Protein AF-A0AAC9TVY0-F1 (afdb_monomer_lite)

Secondary structure (DSSP, 8-state):
--SSSSHHHHHHHHHHHHHHHHHHHHHHHHHHHHHT-HHHHHHHHHHHHHHHHHHHHHHHHHHHHHHTT-

Organism: NCBI:txid1287055

Sequence (70 aa):
MGFYKDKEEMFRHRAEQSKKQGDRYYALYKQAEEIGDKEETEKNLKLSQKCYQSQKENLEKAEQYKVQSF

Structure (mmCIF, N/CA/C/O backbone):
data_AF-A0AAC9TVY0-F1
#
_entry.id   AF-A0AAC9TVY0-F1
#
loop_
_atom_site.group_PDB
_atom_site.id
_atom_site.type_symbol
_atom_site.label_atom_id
_atom_site.label_alt_id
_atom_site.label_comp_id
_atom_site.label_asym_id
_atom_site.label_entity_id
_atom_site.label_seq_id
_atom_site.pdbx_PDB_ins_code
_atom_site.Cartn_x
_atom_site.Cartn_y
_atom_site.Cartn_z
_atom_site.occupancy
_atom_site.B_iso_or_equiv
_atom_site.auth_seq_id
_atom_site.auth_comp_id
_atom_site.auth_asym_id
_atom_site.auth_atom_id
_atom_site.pdbx_PDB_model_num
ATOM 1 N N . MET A 1 1 ? 5.262 -21.668 -20.172 1.00 43.16 1 MET A N 1
ATOM 2 C CA . MET A 1 1 ? 6.433 -20.859 -19.771 1.00 43.16 1 MET A CA 1
ATOM 3 C C . MET A 1 1 ? 6.078 -19.394 -19.970 1.00 43.16 1 MET A C 1
ATOM 5 O O . MET A 1 1 ? 5.558 -19.081 -21.027 1.00 43.16 1 MET A O 1
ATOM 9 N N . GLY A 1 2 ? 6.308 -18.560 -18.948 1.00 49.41 2 GLY A N 1
ATOM 10 C CA . GLY A 1 2 ? 6.256 -17.091 -18.999 1.00 49.41 2 GLY A CA 1
ATOM 11 C C . GLY A 1 2 ? 4.870 -16.455 -19.155 1.00 49.41 2 GLY A C 1
ATOM 12 O O . GLY A 1 2 ? 4.498 -16.091 -20.256 1.00 49.41 2 GLY A O 1
ATOM 13 N N . PHE A 1 3 ? 4.129 -16.239 -18.060 1.00 59.94 3 PHE A N 1
ATOM 14 C CA . PHE A 1 3 ? 2.900 -15.415 -18.070 1.00 59.94 3 PHE A CA 1
ATOM 15 C C . PHE A 1 3 ? 3.151 -13.920 -18.376 1.00 59.94 3 PHE A C 1
ATOM 17 O O . PHE A 1 3 ? 2.201 -13.149 -18.415 1.00 59.94 3 PHE A O 1
ATOM 24 N N . TYR A 1 4 ? 4.406 -13.511 -18.583 1.00 62.72 4 TYR A N 1
ATOM 25 C CA . TYR A 1 4 ? 4.814 -12.132 -18.846 1.00 62.72 4 TYR A CA 1
ATOM 26 C C . TYR A 1 4 ? 5.885 -12.129 -19.935 1.00 62.72 4 TYR A C 1
ATOM 28 O O . TYR A 1 4 ? 6.802 -12.955 -19.884 1.00 62.72 4 TYR A O 1
ATOM 36 N N . LYS A 1 5 ? 5.743 -11.221 -20.901 1.00 65.69 5 LYS A N 1
ATOM 37 C CA . LYS A 1 5 ? 6.613 -11.070 -22.070 1.00 65.69 5 LYS A CA 1
ATOM 38 C C . LYS A 1 5 ? 7.982 -10.526 -21.665 1.00 65.69 5 LYS A C 1
ATOM 40 O O . LYS A 1 5 ? 8.984 -11.033 -22.146 1.00 65.69 5 LYS A O 1
ATOM 45 N N . ASP A 1 6 ? 8.004 -9.611 -20.690 1.00 77.69 6 ASP A N 1
ATOM 46 C CA . ASP A 1 6 ? 9.214 -8.999 -20.136 1.00 77.69 6 ASP A CA 1
ATOM 47 C C . ASP A 1 6 ? 9.120 -8.786 -18.615 1.00 77.69 6 ASP A C 1
ATOM 49 O O . ASP A 1 6 ? 8.035 -8.754 -18.022 1.00 77.69 6 ASP A O 1
ATOM 53 N N . LYS A 1 7 ? 10.275 -8.612 -17.953 1.00 79.31 7 LYS A N 1
ATOM 54 C CA . LYS A 1 7 ? 10.326 -8.319 -16.506 1.00 79.31 7 LYS A CA 1
ATOM 55 C C . LYS A 1 7 ? 9.567 -7.031 -16.168 1.00 79.31 7 LYS A C 1
ATOM 57 O O . LYS A 1 7 ? 8.897 -6.997 -15.140 1.00 79.31 7 LYS A O 1
ATOM 62 N N . GLU A 1 8 ? 9.610 -6.021 -17.041 1.00 85.25 8 GLU A N 1
ATOM 63 C CA . GLU A 1 8 ? 8.812 -4.793 -16.904 1.00 85.25 8 GLU A CA 1
ATOM 64 C C . GLU A 1 8 ? 7.314 -5.107 -16.766 1.00 85.25 8 GLU A C 1
ATOM 66 O O . GLU A 1 8 ? 6.663 -4.634 -15.834 1.00 85.25 8 GLU A O 1
ATOM 71 N N . GLU A 1 9 ? 6.770 -5.938 -17.656 1.00 85.12 9 GLU A N 1
ATOM 72 C CA . GLU A 1 9 ? 5.350 -6.294 -17.674 1.00 85.12 9 GLU A CA 1
ATOM 73 C C . GLU A 1 9 ? 4.945 -7.062 -16.406 1.00 85.12 9 GLU A C 1
ATOM 75 O O . GLU A 1 9 ? 3.909 -6.771 -15.804 1.00 85.12 9 GLU A O 1
ATOM 80 N N . MET A 1 10 ? 5.804 -7.969 -15.924 1.00 86.94 10 MET A N 1
ATOM 81 C CA . MET A 1 10 ? 5.596 -8.653 -14.643 1.00 86.94 10 MET A CA 1
ATOM 82 C C . MET A 1 10 ? 5.486 -7.655 -13.481 1.00 86.94 10 MET A C 1
ATOM 84 O O . MET A 1 10 ? 4.599 -7.783 -12.632 1.00 86.94 10 MET A O 1
ATOM 88 N N . PHE A 1 11 ? 6.387 -6.672 -13.413 1.00 88.38 11 PHE A N 1
ATOM 89 C CA . PHE A 1 11 ? 6.380 -5.676 -12.344 1.00 88.38 11 PHE A CA 1
ATOM 90 C C . PHE A 1 11 ? 5.188 -4.721 -12.450 1.00 88.38 11 PHE A C 1
ATOM 92 O O . PHE A 1 11 ? 4.560 -4.439 -11.429 1.00 88.38 11 PHE A O 1
ATOM 99 N N . ARG A 1 12 ? 4.788 -4.311 -13.660 1.00 88.06 12 ARG A N 1
ATOM 100 C CA . ARG A 1 12 ? 3.552 -3.538 -13.876 1.00 88.06 12 ARG A CA 1
ATOM 101 C C . ARG A 1 12 ? 2.318 -4.296 -13.398 1.00 88.06 12 ARG A C 1
ATOM 103 O O . ARG A 1 12 ? 1.528 -3.746 -12.635 1.00 88.06 12 ARG A O 1
ATOM 110 N N . HIS A 1 13 ? 2.190 -5.573 -13.750 1.00 89.94 13 HIS A N 1
ATOM 111 C CA . HIS A 1 13 ? 1.076 -6.390 -13.273 1.00 89.94 13 HIS A CA 1
ATOM 112 C C . HIS A 1 13 ? 1.065 -6.538 -11.751 1.00 89.94 13 HIS A C 1
ATOM 114 O O . HIS A 1 13 ? 0.007 -6.442 -11.128 1.00 89.94 13 HIS A O 1
ATOM 120 N N . ARG A 1 14 ? 2.231 -6.723 -11.121 1.00 89.19 14 ARG A N 1
ATOM 121 C CA . ARG A 1 14 ? 2.326 -6.740 -9.653 1.00 89.19 14 ARG A CA 1
ATOM 122 C C . ARG A 1 14 ? 1.910 -5.405 -9.045 1.00 89.19 14 ARG A C 1
ATOM 124 O O . ARG A 1 14 ? 1.166 -5.410 -8.069 1.00 89.19 14 ARG A O 1
ATOM 131 N N . ALA A 1 15 ? 2.319 -4.284 -9.637 1.00 91.44 15 ALA A N 1
ATOM 132 C CA . ALA A 1 15 ? 1.901 -2.959 -9.195 1.00 91.44 15 ALA A CA 1
ATOM 133 C C . ALA A 1 15 ? 0.378 -2.779 -9.282 1.00 91.44 15 ALA A C 1
ATOM 135 O O . ALA A 1 15 ? -0.238 -2.305 -8.330 1.00 91.44 15 ALA A O 1
ATOM 136 N N . GLU A 1 16 ? -0.255 -3.210 -10.374 1.00 93.12 16 GLU A N 1
ATOM 137 C CA . GLU A 1 16 ? -1.715 -3.155 -10.521 1.00 93.12 16 GLU A CA 1
ATOM 138 C C . GLU A 1 16 ? -2.450 -4.011 -9.485 1.00 93.12 16 GLU A C 1
ATOM 140 O O . GLU A 1 16 ? -3.459 -3.576 -8.927 1.00 93.12 16 GLU A O 1
ATOM 145 N N . GLN A 1 17 ? -1.948 -5.216 -9.201 1.00 93.00 17 GLN A N 1
ATOM 146 C CA . GLN A 1 17 ? -2.511 -6.079 -8.160 1.00 93.00 17 GLN A CA 1
ATOM 147 C C . GLN A 1 17 ? -2.364 -5.435 -6.777 1.00 93.00 17 GLN A C 1
ATOM 149 O O . GLN A 1 17 ? -3.337 -5.366 -6.027 1.00 93.00 17 GLN A O 1
ATOM 154 N N . SER A 1 18 ? -1.184 -4.885 -6.465 1.00 92.88 18 SER A N 1
ATOM 155 C CA . SER A 1 18 ? -0.948 -4.149 -5.219 1.00 92.88 18 SER A CA 1
ATOM 156 C C . SER A 1 18 ? -1.861 -2.930 -5.091 1.00 92.88 18 SER A C 1
ATOM 158 O O . SER A 1 18 ? -2.411 -2.713 -4.016 1.00 92.88 18 SER A O 1
ATOM 160 N N . LYS A 1 19 ? -2.104 -2.186 -6.179 1.00 92.12 19 LYS A N 1
ATOM 161 C CA . LYS A 1 19 ? -3.059 -1.070 -6.195 1.00 92.12 19 LYS A CA 1
ATOM 162 C C . LYS A 1 19 ? -4.474 -1.542 -5.866 1.00 92.12 19 LYS A C 1
ATOM 164 O O . LYS A 1 19 ? -5.072 -1.043 -4.922 1.00 92.12 19 LYS A O 1
ATOM 169 N N . LYS A 1 20 ? -4.980 -2.550 -6.588 1.00 94.19 20 LYS A N 1
ATOM 170 C CA . LYS A 1 20 ? -6.324 -3.113 -6.362 1.00 94.19 20 LYS A CA 1
ATOM 171 C C . LYS A 1 20 ? -6.499 -3.604 -4.928 1.00 94.19 20 LYS A C 1
ATOM 173 O O . LYS A 1 20 ? -7.573 -3.466 -4.350 1.00 94.19 20 LYS A O 1
ATOM 178 N N . GLN A 1 21 ? -5.455 -4.197 -4.360 1.00 93.69 21 GLN A N 1
ATOM 179 C CA . GLN A 1 21 ? -5.485 -4.684 -2.990 1.00 93.69 21 GLN A CA 1
ATOM 180 C C . GLN A 1 21 ? -5.417 -3.539 -1.969 1.00 93.69 21 GLN A C 1
ATOM 182 O O . GLN A 1 21 ? -6.148 -3.572 -0.983 1.00 93.69 21 GL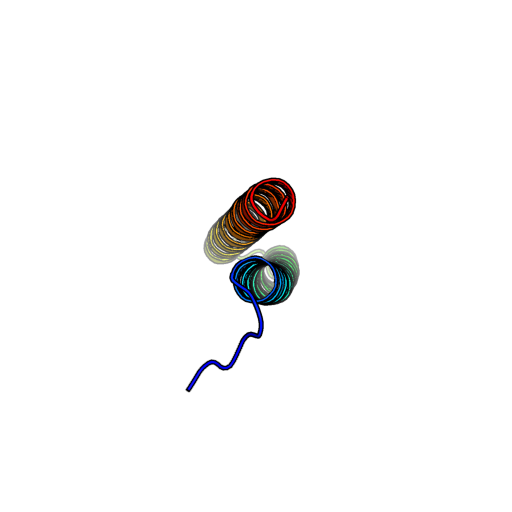N A O 1
ATOM 187 N N . GLY A 1 22 ? -4.631 -2.494 -2.245 1.00 93.06 22 GLY A N 1
ATOM 188 C CA . GLY A 1 22 ? -4.618 -1.253 -1.470 1.00 93.06 22 GLY A CA 1
ATOM 189 C C . GLY A 1 22 ? -5.980 -0.564 -1.452 1.00 93.06 22 GLY A C 1
ATOM 190 O O . GLY A 1 22 ? -6.481 -0.258 -0.375 1.00 93.06 22 GLY A O 1
ATOM 191 N N . ASP A 1 23 ? -6.623 -0.434 -2.615 1.00 94.75 23 ASP A N 1
ATOM 192 C CA . ASP A 1 23 ? -7.956 0.167 -2.759 1.00 94.75 23 ASP A CA 1
ATOM 193 C C . ASP A 1 23 ? -9.020 -0.620 -1.971 1.00 94.75 23 ASP A C 1
ATOM 195 O O . ASP A 1 23 ? -9.880 -0.030 -1.319 1.00 94.75 23 ASP A O 1
ATOM 199 N N . ARG A 1 24 ? -8.932 -1.960 -1.957 1.00 95.06 24 ARG A N 1
ATOM 200 C CA . ARG A 1 24 ? -9.810 -2.811 -1.132 1.00 95.06 24 ARG A CA 1
ATOM 201 C C . ARG A 1 24 ? -9.614 -2.563 0.361 1.00 95.06 24 ARG A C 1
ATOM 203 O O . ARG A 1 24 ? -10.598 -2.397 1.073 1.00 95.06 24 ARG A O 1
ATOM 210 N N . TYR A 1 25 ? -8.369 -2.528 0.839 1.00 94.00 25 TYR A N 1
ATOM 211 C CA . TYR A 1 25 ? -8.096 -2.237 2.248 1.00 94.00 25 TYR A CA 1
ATOM 212 C C . TYR A 1 25 ? -8.500 -0.813 2.629 1.00 94.00 25 TYR A C 1
ATOM 214 O O . TYR A 1 25 ? -8.979 -0.599 3.735 1.00 94.00 25 TYR A O 1
ATOM 222 N N . TYR A 1 26 ? -8.373 0.149 1.716 1.00 92.81 26 TYR A N 1
ATOM 223 C CA . TYR A 1 26 ? -8.828 1.515 1.952 1.00 92.81 26 TYR A CA 1
ATOM 224 C C . TYR A 1 26 ? -10.359 1.606 2.059 1.00 92.81 26 TYR A C 1
ATOM 226 O O . TYR A 1 26 ? -10.877 2.298 2.933 1.00 92.81 26 TYR A O 1
ATOM 234 N N . ALA A 1 27 ? -11.095 0.858 1.232 1.00 95.12 27 ALA A N 1
ATOM 235 C CA . ALA A 1 27 ? -12.549 0.751 1.356 1.00 95.12 27 ALA A CA 1
ATOM 236 C C . ALA A 1 27 ? -12.967 0.109 2.692 1.00 95.12 27 ALA A C 1
ATOM 238 O O . ALA A 1 27 ? -13.878 0.605 3.349 1.00 95.12 27 ALA A O 1
ATOM 239 N N . LEU A 1 28 ? -12.264 -0.942 3.132 1.00 93.12 28 LEU A N 1
ATOM 240 C CA . LEU A 1 28 ? -12.487 -1.563 4.445 1.00 93.12 28 LEU A CA 1
ATOM 241 C C . LEU A 1 28 ? -12.131 -0.623 5.604 1.00 93.12 28 LEU A C 1
ATOM 243 O O . LEU A 1 28 ? -12.820 -0.615 6.615 1.00 93.12 28 LEU A O 1
ATOM 247 N N . TYR A 1 29 ? -11.089 0.199 5.453 1.00 93.50 29 TYR A N 1
ATOM 248 C CA . TYR A 1 29 ? -10.766 1.266 6.401 1.00 93.50 29 TYR A CA 1
ATOM 249 C C . TYR A 1 29 ? -11.932 2.247 6.536 1.00 93.50 29 TYR A C 1
ATOM 251 O O . TYR A 1 29 ? -12.322 2.550 7.655 1.00 93.50 29 TYR A O 1
ATOM 259 N N . LYS A 1 30 ? -12.536 2.679 5.422 1.00 93.00 30 LYS A N 1
ATOM 260 C CA . LYS A 1 30 ? -13.708 3.563 5.455 1.00 93.00 30 LYS A CA 1
ATOM 261 C C . LYS A 1 30 ? -14.918 2.926 6.127 1.00 93.00 30 LYS A C 1
ATOM 263 O O . LYS A 1 30 ? -15.554 3.583 6.938 1.00 93.00 30 LYS A O 1
ATOM 268 N N . GLN A 1 31 ? -15.178 1.648 5.868 1.00 93.31 31 GLN A N 1
ATOM 269 C CA . GLN A 1 31 ? -16.251 0.923 6.553 1.00 93.31 31 GLN A CA 1
ATOM 270 C C . GLN A 1 31 ? -15.989 0.782 8.061 1.00 93.31 31 GLN A C 1
ATOM 272 O O . GLN A 1 31 ? -16.892 0.988 8.866 1.00 93.31 31 GLN A O 1
ATOM 277 N N . ALA A 1 32 ? -14.754 0.470 8.462 1.00 92.31 32 ALA A N 1
ATOM 278 C CA . ALA A 1 32 ? -14.382 0.376 9.874 1.00 92.31 32 ALA A CA 1
ATOM 279 C C . ALA A 1 32 ? -14.456 1.742 10.583 1.00 92.31 32 ALA A C 1
ATOM 281 O O . ALA A 1 32 ? -14.913 1.820 11.724 1.00 92.31 32 ALA A O 1
ATOM 282 N N . GLU A 1 33 ? -14.077 2.818 9.884 1.00 92.19 33 GLU A N 1
ATOM 283 C CA . GLU A 1 33 ? -14.178 4.201 10.360 1.00 92.19 33 GLU A CA 1
ATOM 284 C C . GLU A 1 33 ? -15.646 4.589 10.610 1.00 92.19 33 GLU A C 1
ATOM 286 O O . GLU A 1 33 ? -15.953 5.181 11.643 1.00 92.19 33 GLU A O 1
ATOM 291 N N . GLU A 1 34 ? -16.564 4.192 9.719 1.00 92.50 34 GLU A N 1
ATOM 292 C CA . GLU A 1 34 ? -18.011 4.420 9.861 1.00 92.50 34 GLU A CA 1
ATOM 293 C C . GLU A 1 34 ? -18.628 3.657 11.043 1.00 92.50 34 GLU A C 1
ATOM 295 O O . GLU A 1 34 ? -19.520 4.174 11.716 1.00 92.50 34 GLU A O 1
ATOM 300 N N . ILE A 1 35 ? -18.149 2.441 11.319 1.00 92.50 35 ILE A N 1
ATOM 301 C CA . ILE A 1 35 ? -18.623 1.604 12.434 1.00 92.50 35 ILE A CA 1
ATOM 302 C C . ILE A 1 35 ? -17.981 2.035 13.771 1.00 92.50 35 ILE A C 1
ATOM 304 O O . ILE A 1 35 ? -18.480 1.699 14.845 1.00 92.50 35 ILE A O 1
ATOM 308 N N . GLY A 1 36 ? -16.900 2.821 13.725 1.00 90.94 36 GLY A N 1
ATOM 309 C CA . GLY A 1 36 ? -16.156 3.276 14.900 1.00 90.94 36 GLY A CA 1
ATOM 310 C C . GLY A 1 36 ? -15.172 2.241 15.457 1.00 90.94 36 GLY A C 1
ATOM 311 O O . GLY A 1 36 ? -14.692 2.401 16.584 1.00 90.94 36 GLY A O 1
ATOM 312 N N . ASP A 1 37 ? -14.846 1.198 14.687 1.00 91.56 37 ASP A N 1
ATOM 313 C CA . ASP A 1 37 ? -13.877 0.173 15.079 1.00 91.56 37 ASP A CA 1
ATOM 314 C C . ASP A 1 37 ? -12.449 0.664 14.820 1.00 91.56 37 ASP A C 1
ATOM 316 O O . ASP A 1 37 ? -11.903 0.548 13.720 1.00 91.56 37 ASP A O 1
ATOM 320 N N . LYS A 1 38 ? -11.830 1.246 15.849 1.00 90.19 38 LYS A N 1
ATOM 321 C CA . LYS A 1 38 ? -10.488 1.837 15.758 1.00 90.19 38 LYS A CA 1
ATOM 322 C C . LYS A 1 38 ? -9.395 0.814 15.445 1.00 90.19 38 LYS A C 1
ATOM 324 O O . LYS A 1 38 ? -8.444 1.158 14.746 1.00 90.19 38 LYS A O 1
ATOM 329 N N . GLU A 1 39 ? -9.519 -0.417 15.936 1.00 91.81 39 GLU A N 1
ATOM 330 C CA . GLU A 1 39 ? -8.494 -1.447 15.748 1.00 91.81 39 GLU A CA 1
ATOM 331 C C . GLU A 1 39 ? -8.490 -1.932 14.295 1.00 91.81 39 GLU A C 1
ATOM 333 O O . GLU A 1 39 ? -7.442 -1.994 13.641 1.00 91.81 39 GLU A O 1
ATOM 338 N N . GLU A 1 40 ? -9.677 -2.188 13.747 1.00 90.06 40 GLU A N 1
ATOM 339 C CA . GLU A 1 40 ? -9.832 -2.588 12.353 1.00 90.06 40 GLU A CA 1
ATOM 340 C C . GLU A 1 40 ? -9.518 -1.431 11.390 1.00 90.06 40 GLU A C 1
ATOM 342 O O . GLU A 1 40 ? -8.883 -1.637 10.351 1.00 90.06 40 GLU A O 1
ATOM 347 N N . THR A 1 41 ? -9.846 -0.196 11.777 1.00 91.75 41 THR A N 1
ATOM 348 C CA . THR A 1 41 ? -9.486 1.033 11.055 1.00 91.75 41 THR A CA 1
ATOM 349 C C . THR A 1 41 ? -7.966 1.174 10.912 1.00 91.75 41 THR A C 1
ATOM 351 O O . THR A 1 41 ? -7.457 1.280 9.793 1.00 91.75 41 THR A O 1
ATOM 354 N N . GLU A 1 42 ? -7.204 1.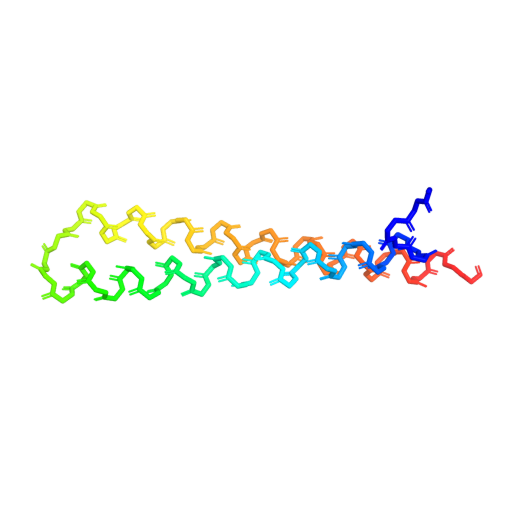126 12.011 1.00 93.88 42 GLU A N 1
ATOM 355 C CA . GLU A 1 42 ? -5.739 1.246 11.962 1.00 93.88 42 GLU A CA 1
ATOM 356 C C . GLU A 1 42 ? -5.089 0.098 11.183 1.00 93.88 42 GLU A C 1
ATOM 358 O O . GLU A 1 42 ? -4.171 0.314 10.380 1.00 93.88 42 GLU A O 1
ATOM 363 N N . LYS A 1 43 ? -5.590 -1.127 11.368 1.00 94.81 43 LYS A N 1
ATOM 364 C CA . LYS A 1 43 ? -5.110 -2.309 10.649 1.00 94.81 43 LYS A CA 1
ATOM 365 C C . LYS A 1 43 ? -5.322 -2.173 9.142 1.00 94.81 43 LYS A C 1
ATOM 367 O O . LYS A 1 43 ? -4.375 -2.372 8.376 1.00 94.81 43 LYS A O 1
ATOM 372 N N . ASN A 1 44 ? -6.527 -1.810 8.709 1.00 93.50 44 ASN A N 1
ATOM 373 C CA . ASN A 1 44 ? -6.865 -1.655 7.294 1.00 93.50 44 ASN A CA 1
ATOM 374 C C . ASN A 1 44 ? -6.118 -0.479 6.656 1.00 93.50 44 ASN A C 1
ATOM 376 O O . ASN A 1 44 ? -5.593 -0.612 5.547 1.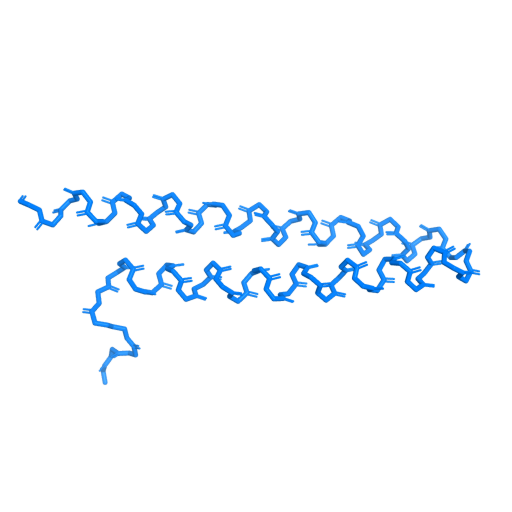00 93.50 44 ASN A O 1
ATOM 380 N N . LEU A 1 45 ? -5.955 0.631 7.382 1.00 93.69 45 LEU A N 1
ATOM 381 C CA . LEU A 1 45 ? -5.141 1.755 6.928 1.00 93.69 45 LEU A CA 1
ATOM 382 C C . LEU A 1 45 ? -3.685 1.327 6.706 1.00 93.69 45 LEU A C 1
ATOM 384 O O . LEU A 1 45 ? -3.139 1.542 5.623 1.00 93.69 45 LEU A O 1
ATOM 388 N N . LYS A 1 46 ? -3.073 0.642 7.678 1.00 95.31 46 LYS A N 1
ATOM 389 C CA . LYS A 1 46 ? -1.690 0.153 7.573 1.00 95.31 46 LYS A CA 1
ATOM 390 C C . LYS A 1 46 ? -1.508 -0.838 6.420 1.00 95.31 46 LYS A C 1
ATOM 392 O O . LYS A 1 46 ? -0.501 -0.785 5.710 1.00 95.31 46 LYS A O 1
ATOM 397 N N . LEU A 1 47 ? -2.478 -1.728 6.205 1.00 93.62 47 LEU A N 1
ATOM 398 C CA . LEU A 1 47 ? -2.465 -2.672 5.086 1.00 93.62 47 LEU A CA 1
ATOM 399 C C . LEU A 1 47 ? -2.580 -1.954 3.735 1.00 93.62 47 LEU A C 1
ATOM 401 O O . LEU A 1 47 ? -1.794 -2.250 2.834 1.00 93.62 47 LEU A O 1
ATOM 405 N N . SER A 1 48 ? -3.474 -0.967 3.608 1.00 93.88 48 SER A N 1
ATOM 406 C CA . SER A 1 48 ? -3.598 -0.165 2.381 1.00 93.88 48 SER A CA 1
ATOM 407 C C . SER A 1 48 ? -2.303 0.588 2.057 1.00 93.88 48 SER A C 1
ATOM 409 O O . SER A 1 48 ? -1.810 0.509 0.932 1.00 93.88 48 SER A O 1
ATOM 411 N N . GLN A 1 49 ? -1.680 1.221 3.056 1.00 93.75 49 GLN A N 1
ATOM 412 C CA . GLN A 1 49 ? -0.408 1.927 2.903 1.00 93.75 49 GLN A CA 1
ATOM 413 C C . GLN A 1 49 ? 0.710 0.990 2.440 1.00 93.75 49 GLN A C 1
ATOM 415 O O . GLN A 1 49 ? 1.435 1.319 1.501 1.00 93.75 49 GLN A O 1
ATOM 420 N N . LYS A 1 50 ? 0.816 -0.206 3.035 1.00 95.06 50 LYS A N 1
ATOM 421 C CA . LYS A 1 50 ? 1.803 -1.214 2.624 1.00 95.06 50 LYS A CA 1
ATOM 422 C C . LYS A 1 50 ? 1.586 -1.658 1.175 1.00 95.06 50 LYS A C 1
ATOM 424 O O . LYS A 1 50 ? 2.548 -1.787 0.421 1.00 95.06 50 LYS A O 1
ATO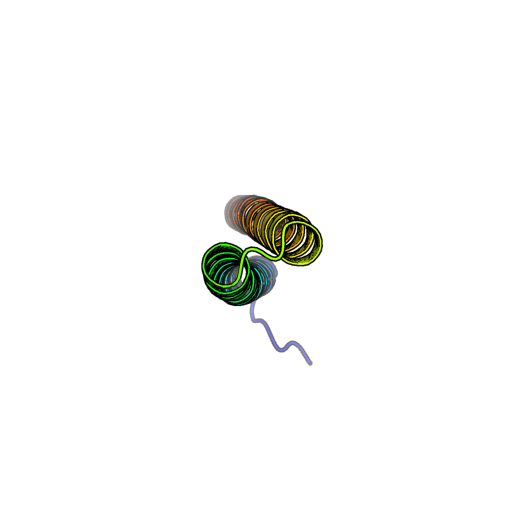M 429 N N . CYS A 1 51 ? 0.334 -1.855 0.768 1.00 92.62 51 CYS A N 1
ATOM 430 C CA . CYS A 1 51 ? -0.009 -2.191 -0.611 1.00 92.62 51 CYS A CA 1
ATOM 431 C C . CYS A 1 51 ? 0.367 -1.070 -1.592 1.00 92.62 51 CYS A C 1
ATOM 433 O O . CYS A 1 51 ? 0.978 -1.353 -2.622 1.00 92.62 51 CYS A O 1
ATOM 435 N N . TYR A 1 52 ? 0.091 0.196 -1.267 1.00 92.94 52 TYR A N 1
ATOM 436 C CA . TYR A 1 52 ? 0.503 1.328 -2.105 1.00 92.94 52 TYR A CA 1
ATOM 437 C C . TYR A 1 52 ? 2.024 1.513 -2.150 1.00 92.94 52 TYR A C 1
ATOM 439 O O . TYR A 1 52 ? 2.570 1.887 -3.188 1.00 92.94 52 TYR A O 1
ATOM 447 N N . GLN A 1 53 ? 2.733 1.206 -1.064 1.00 94.50 53 GLN A N 1
ATOM 448 C CA . GLN A 1 53 ? 4.193 1.201 -1.068 1.00 94.50 53 GLN A CA 1
ATOM 449 C C 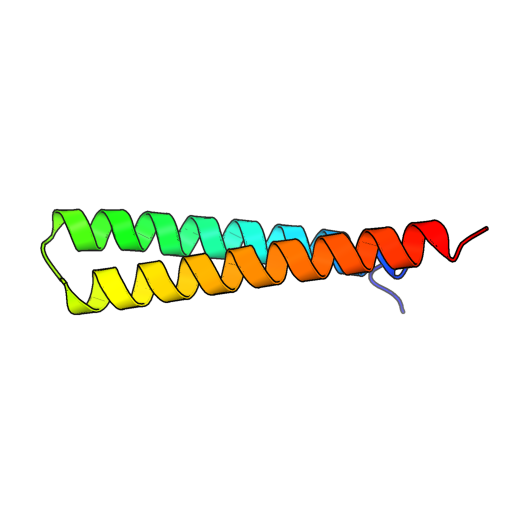. GLN A 1 53 ? 4.740 0.114 -2.001 1.00 94.50 53 GLN A C 1
ATOM 451 O O . GLN A 1 53 ? 5.543 0.415 -2.881 1.00 94.50 53 GLN A O 1
ATOM 456 N N . SER A 1 54 ? 4.229 -1.119 -1.911 1.00 91.69 54 SER A N 1
ATOM 457 C CA . SER A 1 54 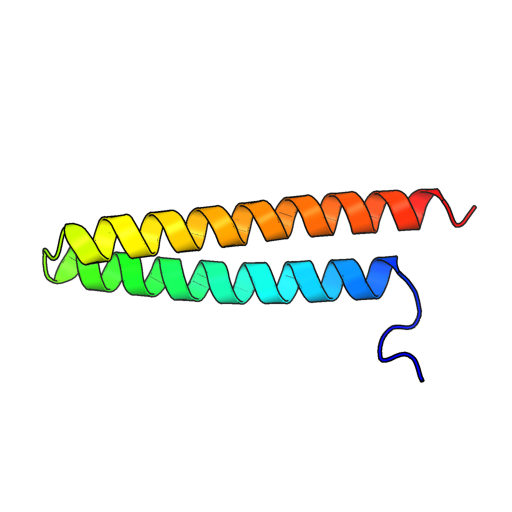? 4.589 -2.182 -2.858 1.00 91.69 54 SER A CA 1
ATOM 458 C C . SER A 1 54 ? 4.205 -1.852 -4.302 1.00 91.69 54 SER A C 1
ATOM 460 O O . SER A 1 54 ? 4.925 -2.238 -5.220 1.00 91.69 54 SER A O 1
ATOM 462 N N . GLN A 1 55 ? 3.107 -1.125 -4.540 1.00 92.81 55 GLN A N 1
ATOM 463 C CA . GLN A 1 55 ? 2.781 -0.627 -5.877 1.00 92.81 55 GLN A CA 1
ATOM 464 C C . GLN A 1 55 ? 3.901 0.275 -6.409 1.00 92.81 55 GLN A C 1
ATOM 466 O O . GLN A 1 55 ? 4.361 0.053 -7.527 1.00 92.81 55 GLN A O 1
ATOM 471 N N . LYS A 1 56 ? 4.350 1.260 -5.622 1.00 92.81 56 LYS A N 1
ATOM 472 C CA . LYS A 1 56 ? 5.423 2.184 -6.022 1.00 92.81 56 LYS A CA 1
ATOM 473 C C . LYS A 1 56 ? 6.735 1.452 -6.293 1.00 92.81 56 LYS A C 1
ATOM 475 O O . LYS A 1 56 ? 7.300 1.624 -7.364 1.00 92.81 56 LYS A O 1
ATOM 480 N N . GLU A 1 57 ? 7.155 0.562 -5.396 1.00 93.12 57 GLU A N 1
ATOM 481 C CA . GLU A 1 57 ? 8.380 -0.233 -5.576 1.00 93.12 57 GLU A CA 1
ATOM 482 C C . GLU A 1 57 ? 8.334 -1.111 -6.834 1.00 93.12 57 GLU A C 1
ATOM 484 O O . GLU A 1 57 ? 9.341 -1.302 -7.516 1.00 93.12 57 GLU A O 1
ATOM 489 N N . ASN A 1 58 ? 7.167 -1.677 -7.153 1.00 90.56 58 ASN A N 1
ATOM 490 C CA . ASN A 1 58 ? 6.994 -2.455 -8.375 1.00 90.56 58 ASN A CA 1
ATOM 491 C C . ASN A 1 58 ? 7.023 -1.558 -9.623 1.00 90.56 58 ASN A C 1
ATOM 493 O O . ASN A 1 58 ? 7.599 -1.964 -10.625 1.00 90.56 58 ASN A O 1
ATOM 497 N N . LEU A 1 59 ? 6.467 -0.343 -9.576 1.00 90.62 59 LEU A N 1
ATOM 498 C CA . LEU A 1 59 ? 6.567 0.610 -10.688 1.00 90.62 59 LEU A CA 1
ATOM 499 C C . LEU A 1 59 ? 8.009 1.076 -10.914 1.00 90.62 59 LEU A C 1
ATOM 501 O O . LEU A 1 59 ? 8.467 1.051 -12.051 1.00 90.62 59 LEU A O 1
ATOM 505 N N . GLU A 1 60 ? 8.749 1.400 -9.853 1.00 91.94 60 GLU A N 1
ATOM 506 C CA . GLU A 1 60 ? 10.169 1.767 -9.951 1.00 91.94 60 GLU A CA 1
ATOM 507 C C . GLU A 1 60 ? 10.998 0.632 -10.558 1.00 91.94 60 GLU A C 1
ATOM 509 O O . GLU A 1 60 ? 11.808 0.854 -11.456 1.00 91.94 60 GLU A O 1
ATOM 514 N N . LYS A 1 61 ? 10.760 -0.615 -10.129 1.00 88.88 61 LYS A N 1
ATOM 515 C CA . LYS A 1 61 ? 11.403 -1.785 -10.742 1.00 88.88 61 LYS A CA 1
ATOM 516 C C . LYS A 1 61 ? 11.018 -1.919 -12.211 1.00 88.88 61 LYS A C 1
ATOM 518 O O . LYS A 1 61 ? 11.894 -2.162 -13.035 1.00 88.88 61 LYS A O 1
ATOM 523 N N . ALA A 1 62 ? 9.743 -1.746 -12.559 1.00 88.06 62 ALA A N 1
ATOM 524 C CA . ALA A 1 62 ? 9.299 -1.793 -13.949 1.00 88.06 62 ALA A CA 1
ATOM 525 C C . ALA A 1 62 ? 10.039 -0.755 -14.813 1.00 88.06 62 ALA A C 1
ATOM 527 O O . ALA A 1 62 ? 10.534 -1.098 -15.884 1.00 88.06 62 ALA A O 1
ATOM 528 N N . GLU A 1 63 ? 10.189 0.476 -14.320 1.00 86.31 63 GLU A N 1
ATOM 529 C CA . GLU A 1 63 ? 10.948 1.530 -15.000 1.00 86.31 63 GLU A CA 1
ATOM 530 C C . GLU A 1 63 ? 12.441 1.201 -15.120 1.00 86.31 63 GLU A C 1
ATOM 532 O O . GLU A 1 63 ? 13.020 1.392 -16.187 1.00 86.31 63 GLU A O 1
ATOM 537 N N . GLN A 1 64 ? 13.064 0.632 -14.084 1.00 86.31 64 GLN A N 1
ATOM 538 C CA . GLN A 1 64 ? 14.462 0.188 -14.151 1.00 86.31 64 GLN A CA 1
ATOM 539 C C . GLN A 1 64 ? 14.685 -0.864 -15.248 1.00 86.31 64 GLN A C 1
ATOM 541 O O . GLN A 1 64 ? 15.651 -0.769 -16.005 1.00 86.31 64 GLN A O 1
ATOM 546 N N . TYR A 1 65 ? 13.781 -1.840 -15.379 1.00 81.19 65 TYR A N 1
ATOM 547 C CA . TYR A 1 65 ? 13.870 -2.856 -16.436 1.00 81.19 65 TYR A CA 1
ATOM 548 C C . TYR A 1 65 ? 13.564 -2.296 -17.832 1.00 81.19 65 TYR A C 1
ATOM 550 O O . TYR A 1 65 ? 14.145 -2.768 -18.812 1.00 81.19 65 TYR A O 1
ATOM 558 N N . LYS A 1 66 ? 12.720 -1.262 -17.927 1.00 74.94 66 LYS A N 1
ATOM 559 C CA . LYS A 1 66 ? 12.483 -0.523 -19.174 1.00 74.94 66 LYS A CA 1
ATOM 560 C C . LYS A 1 66 ? 13.752 0.180 -19.667 1.00 74.94 66 LYS A C 1
ATOM 562 O O . LYS A 1 66 ? 14.046 0.150 -20.857 1.00 74.94 66 LYS A O 1
ATOM 567 N N . VAL A 1 67 ? 14.517 0.793 -18.759 1.00 64.94 67 VAL A N 1
ATOM 568 C CA . VAL A 1 67 ? 15.762 1.514 -19.092 1.00 64.94 67 VAL A CA 1
ATOM 569 C C . VAL A 1 67 ? 16.914 0.559 -19.431 1.00 64.94 67 VAL A C 1
ATOM 571 O O . VAL A 1 67 ? 17.743 0.891 -20.269 1.00 64.94 67 VAL A O 1
ATOM 574 N N . GLN A 1 68 ? 16.955 -0.640 -18.841 1.00 58.06 68 GLN A N 1
ATOM 575 C CA . GLN A 1 68 ? 17.988 -1.653 -19.122 1.00 58.06 68 GLN A CA 1
ATOM 576 C C . GLN A 1 68 ? 17.812 -2.410 -20.450 1.00 58.06 68 GLN A C 1
ATOM 578 O O . GLN A 1 68 ? 18.670 -3.216 -20.795 1.00 58.06 68 GLN A O 1
ATOM 583 N N . SER A 1 69 ? 16.717 -2.185 -21.181 1.00 54.22 69 SER A N 1
ATOM 584 C CA . SER A 1 69 ? 16.430 -2.877 -22.449 1.00 54.22 69 SER A CA 1
ATOM 585 C C . SER A 1 69 ? 16.943 -2.130 -23.698 1.00 54.22 69 SER A C 1
ATOM 587 O O . SER A 1 69 ? 16.454 -2.398 -24.794 1.00 54.22 69 SER A O 1
ATOM 589 N N . PHE A 1 70 ? 17.896 -1.201 -23.541 1.00 46.69 70 PHE A N 1
ATOM 590 C CA . PHE A 1 70 ? 18.545 -0.449 -24.628 1.00 46.69 70 PHE A CA 1
ATOM 591 C C . PHE A 1 70 ? 19.983 -0.906 -24.880 1.00 46.69 70 PHE A C 1
ATOM 593 O O . PHE A 1 70 ? 20.722 -1.099 -23.888 1.00 46.69 70 PHE A O 1
#

Radius of gyration: 15.54 Å; chains: 1; bounding box: 37×25×40 Å

Foldseek 3Di:
DDPDPFLLRVLQVLLVVLQVQLVVLVVQLVVCVVVVPPVSNVVSNVSSVVSNVSSVVSNVSSVVRVVVPD

pLDDT: mean 86.51, std 12.63, range [43.16, 95.31]